Protein AF-A0A950AK61-F1 (afdb_monomer)

Radius of gyration: 19.89 Å; Cα contacts (8 Å, |Δi|>4): 21; chains: 1; bounding box: 41×39×44 Å

Sequence (86 aa):
MASSAFEELHSFHAFVSRKLEENGSDALSPEEALDLWRMEHPTPEEHAAILEAIHQGLEDMQAGRMRPAREFLAEMRRKYSIPVMF

Secondary structure (DSSP, 8-state):
----HHHHHHHHHHHHHHHHHHH-TTS--HHHHHHHHHHHS--HHHHHHHHHHHHHHHHHHHTT----HHHHHHHHHHHHT-----

Mean predicted aligned error: 7.64 Å

Structure (mmCIF, N/CA/C/O backbone):
data_AF-A0A950AK61-F1
#
_entry.id   AF-A0A950AK61-F1
#
loop_
_atom_site.group_PDB
_atom_site.id
_atom_site.type_symbol
_atom_site.label_atom_id
_atom_site.label_alt_id
_atom_site.label_comp_id
_atom_site.label_asym_id
_atom_site.label_entity_id
_atom_site.label_seq_id
_atom_site.pdbx_PDB_ins_code
_atom_site.Cartn_x
_atom_site.Cartn_y
_atom_site.Cartn_z
_atom_site.occupancy
_atom_site.B_iso_or_equiv
_atom_site.auth_seq_id
_atom_site.auth_comp_id
_atom_site.auth_asym_id
_atom_site.auth_atom_id
_atom_site.pdbx_PDB_model_num
ATOM 1 N N . MET A 1 1 ? 0.522 15.347 -14.174 1.00 45.84 1 MET A N 1
ATOM 2 C CA . MET A 1 1 ? 0.943 15.440 -15.587 1.00 45.84 1 MET A CA 1
ATOM 3 C C . MET A 1 1 ? 0.716 14.070 -16.182 1.00 45.84 1 MET A C 1
ATOM 5 O O . MET A 1 1 ? 1.183 13.118 -15.574 1.00 45.84 1 MET A O 1
ATOM 9 N N . ALA A 1 2 ? -0.057 13.956 -17.261 1.00 55.62 2 ALA A N 1
ATOM 10 C CA . ALA A 1 2 ? -0.208 12.672 -17.938 1.00 55.62 2 ALA A CA 1
ATOM 11 C C . ALA A 1 2 ? 1.160 12.295 -18.517 1.00 55.62 2 ALA A C 1
ATOM 13 O O . ALA A 1 2 ? 1.668 13.015 -19.377 1.00 55.62 2 ALA A O 1
ATOM 14 N N . SER A 1 3 ? 1.775 11.242 -17.977 1.00 66.75 3 SER A N 1
ATOM 15 C CA . SER A 1 3 ? 2.959 10.645 -18.584 1.00 66.75 3 SER A CA 1
ATOM 16 C C . SER A 1 3 ? 2.528 10.093 -19.934 1.00 66.75 3 SER A C 1
ATOM 18 O O . SER A 1 3 ? 1.440 9.531 -20.070 1.00 66.75 3 SER A O 1
ATOM 20 N N . SER A 1 4 ? 3.332 10.295 -20.968 1.00 85.50 4 SER A N 1
ATOM 21 C CA . SER A 1 4 ? 3.037 9.631 -22.231 1.00 85.50 4 SER A CA 1
ATOM 22 C C . SER A 1 4 ? 3.154 8.116 -22.032 1.00 85.50 4 SER A C 1
ATOM 24 O O . SER A 1 4 ? 3.999 7.647 -21.267 1.00 85.50 4 SER A O 1
ATOM 26 N N . ALA A 1 5 ? 2.349 7.329 -22.752 1.00 85.62 5 ALA A N 1
ATOM 27 C CA . ALA A 1 5 ? 2.439 5.865 -22.699 1.00 85.62 5 ALA A CA 1
ATOM 28 C C . ALA A 1 5 ? 3.865 5.355 -23.004 1.00 85.62 5 ALA A C 1
ATOM 30 O O . ALA A 1 5 ? 4.287 4.314 -22.512 1.00 85.62 5 ALA A O 1
ATOM 31 N N . PHE A 1 6 ? 4.628 6.113 -23.798 1.00 89.56 6 PHE A N 1
ATOM 32 C CA . PHE A 1 6 ? 6.034 5.839 -24.074 1.00 89.56 6 PHE A CA 1
ATOM 33 C C . PHE A 1 6 ? 6.923 5.981 -22.828 1.00 89.56 6 PHE A C 1
ATOM 35 O O . PHE A 1 6 ? 7.724 5.092 -22.545 1.00 89.56 6 PHE A O 1
ATOM 42 N N . GLU A 1 7 ? 6.777 7.071 -22.073 1.00 90.06 7 GLU A N 1
ATOM 43 C CA . GLU A 1 7 ? 7.523 7.295 -20.827 1.00 90.06 7 GLU A CA 1
ATOM 44 C C . GLU A 1 7 ? 7.159 6.256 -19.761 1.00 90.06 7 GLU A C 1
ATOM 46 O O . GLU A 1 7 ? 8.045 5.757 -19.069 1.00 90.06 7 GLU A O 1
ATOM 51 N N . GLU A 1 8 ? 5.884 5.866 -19.674 1.00 89.50 8 GLU A N 1
ATOM 52 C CA . GLU A 1 8 ? 5.433 4.824 -18.743 1.00 89.50 8 GLU A CA 1
ATOM 53 C C . GLU A 1 8 ? 6.062 3.467 -19.067 1.00 89.50 8 GLU A C 1
ATOM 55 O O . GLU A 1 8 ? 6.600 2.809 -18.178 1.00 89.50 8 GLU A O 1
ATOM 60 N N . LEU A 1 9 ? 6.070 3.071 -20.345 1.00 92.12 9 LEU A N 1
ATOM 61 C CA . LEU A 1 9 ? 6.716 1.832 -20.785 1.00 92.12 9 LEU A CA 1
ATOM 62 C C . LEU A 1 9 ? 8.229 1.855 -20.547 1.00 92.12 9 LEU A C 1
ATOM 64 O O . LEU A 1 9 ? 8.803 0.843 -20.140 1.00 92.12 9 LEU A O 1
ATOM 68 N N . HIS A 1 10 ? 8.879 2.997 -20.775 1.00 93.75 10 HIS A N 1
ATOM 69 C CA . HIS A 1 10 ? 10.309 3.144 -20.515 1.00 93.75 10 HIS A CA 1
ATOM 70 C C . HIS A 1 10 ? 10.628 3.018 -19.019 1.00 93.75 10 HIS A C 1
ATOM 72 O O . HIS A 1 10 ? 11.567 2.317 -18.640 1.00 93.75 10 HIS A O 1
ATOM 78 N N . SER A 1 11 ? 9.812 3.649 -18.172 1.00 93.75 11 SER A N 1
ATOM 79 C CA . SER A 1 11 ? 9.945 3.588 -16.717 1.00 93.75 11 SER A CA 1
ATOM 80 C C . SER A 1 11 ? 9.700 2.172 -16.183 1.00 93.75 11 SER A C 1
ATOM 82 O O . SER A 1 11 ? 10.493 1.662 -15.391 1.00 93.75 11 SER A O 1
ATOM 84 N N . PHE A 1 12 ? 8.675 1.485 -16.700 1.00 94.38 12 PHE A N 1
ATOM 85 C CA . PHE A 1 12 ? 8.396 0.092 -16.356 1.00 94.38 12 PHE A CA 1
ATOM 86 C C . PHE A 1 12 ? 9.554 -0.836 -16.739 1.00 94.38 12 PHE A C 1
ATOM 88 O O . PHE A 1 12 ? 9.996 -1.641 -15.922 1.00 94.38 12 PHE A O 1
ATOM 95 N N . HIS A 1 13 ? 10.105 -0.693 -17.949 1.00 93.88 13 HIS A N 1
ATOM 96 C CA . HIS A 1 13 ? 11.275 -1.467 -18.369 1.00 93.88 13 HIS A CA 1
ATOM 97 C C . HIS A 1 13 ? 12.470 -1.241 -17.430 1.00 93.88 13 HIS A C 1
ATOM 99 O O . HIS A 1 13 ? 13.088 -2.203 -16.982 1.00 93.88 13 HIS A O 1
ATOM 105 N N . ALA A 1 14 ? 12.775 0.016 -17.091 1.00 94.62 14 ALA A N 1
ATOM 106 C CA . ALA A 1 14 ? 13.861 0.338 -16.166 1.00 94.62 14 ALA A CA 1
ATOM 107 C C . ALA A 1 14 ? 13.647 -0.291 -14.776 1.00 94.62 14 ALA A C 1
ATOM 109 O O . ALA A 1 14 ? 14.589 -0.804 -14.170 1.00 94.62 14 ALA A O 1
ATOM 110 N N . PHE A 1 15 ? 12.405 -0.300 -14.291 1.00 94.75 15 PHE A N 1
ATOM 111 C CA . PHE A 1 15 ? 12.039 -0.958 -13.043 1.00 94.75 15 PHE A CA 1
ATOM 112 C C . PHE A 1 15 ? 12.247 -2.471 -13.083 1.00 94.75 15 PHE A C 1
ATOM 114 O O . PHE A 1 15 ? 12.873 -3.010 -12.170 1.00 94.75 15 PHE A O 1
ATOM 121 N N . VAL A 1 16 ? 11.764 -3.150 -14.127 1.00 93.38 16 VAL A N 1
ATOM 122 C CA . VAL A 1 16 ? 11.913 -4.607 -14.252 1.00 93.38 16 VAL A CA 1
ATOM 123 C C . VAL A 1 16 ? 13.391 -4.981 -14.318 1.00 93.38 16 VAL A C 1
ATOM 125 O O . VAL A 1 16 ? 13.817 -5.865 -13.579 1.00 93.38 16 VAL A O 1
ATOM 128 N N . SER A 1 17 ? 14.191 -4.265 -15.117 1.00 92.88 17 SER A N 1
ATOM 129 C CA . SER A 1 17 ? 15.640 -4.491 -15.196 1.00 92.88 17 SER A CA 1
ATOM 130 C C . SER A 1 17 ? 16.304 -4.402 -13.825 1.00 92.88 17 SER A C 1
ATOM 132 O O . SER A 1 17 ? 17.023 -5.316 -13.433 1.00 92.88 17 SER A O 1
ATOM 134 N N . ARG A 1 18 ? 15.987 -3.360 -13.047 1.00 92.56 18 ARG A N 1
ATOM 135 C CA . ARG A 1 18 ? 16.512 -3.199 -11.687 1.00 92.56 18 ARG A CA 1
ATOM 136 C C . ARG A 1 18 ? 16.111 -4.359 -10.768 1.00 92.56 18 ARG A C 1
ATOM 138 O O . ARG A 1 18 ? 16.953 -4.877 -10.045 1.00 92.56 18 ARG A O 1
ATOM 145 N N . LYS A 1 19 ? 14.846 -4.796 -10.792 1.00 90.50 19 LYS A N 1
ATOM 146 C CA . LYS A 1 19 ? 14.381 -5.914 -9.947 1.00 90.50 19 LYS A CA 1
ATOM 147 C C . LYS A 1 19 ? 15.063 -7.236 -10.307 1.00 90.50 19 LYS A C 1
ATOM 149 O O . LYS A 1 19 ? 15.381 -8.010 -9.408 1.00 90.50 19 LYS A O 1
ATOM 154 N N . LEU A 1 20 ? 15.305 -7.484 -11.595 1.00 89.56 20 LEU A N 1
ATOM 155 C CA . LEU A 1 20 ? 16.021 -8.675 -12.064 1.00 89.56 20 LEU A CA 1
ATOM 156 C C . LEU A 1 20 ? 17.509 -8.641 -11.687 1.00 89.56 20 LEU A C 1
ATOM 158 O O . LEU A 1 20 ? 18.076 -9.683 -11.366 1.00 89.56 20 LEU A O 1
ATOM 162 N N . GLU A 1 21 ? 18.138 -7.463 -11.682 1.00 90.00 21 GLU A N 1
ATOM 163 C CA . GLU A 1 21 ? 19.512 -7.284 -11.191 1.00 90.00 21 GLU A CA 1
ATOM 164 C C . GLU A 1 21 ? 19.619 -7.503 -9.672 1.00 90.00 21 GLU A C 1
ATOM 166 O O . GLU A 1 21 ? 20.569 -8.134 -9.211 1.00 90.00 21 GLU A O 1
ATOM 171 N N . GLU A 1 22 ? 18.646 -7.014 -8.895 1.00 87.56 22 GLU A N 1
ATOM 172 C CA . GLU A 1 22 ? 18.620 -7.126 -7.428 1.00 87.56 22 GLU A CA 1
ATOM 173 C C . GLU A 1 22 ? 18.323 -8.559 -6.947 1.00 87.56 22 GLU A C 1
ATOM 175 O O . GLU A 1 22 ? 18.963 -9.037 -6.008 1.00 87.56 22 GLU A O 1
ATOM 180 N N . ASN A 1 23 ? 17.372 -9.252 -7.585 1.00 81.81 23 ASN A N 1
ATOM 181 C CA . ASN A 1 23 ? 16.841 -10.530 -7.093 1.00 81.81 23 ASN A CA 1
ATOM 182 C C . ASN A 1 23 ? 17.264 -11.754 -7.926 1.00 81.81 23 ASN A C 1
ATOM 184 O O . ASN A 1 23 ? 17.022 -12.886 -7.507 1.00 81.81 23 ASN A O 1
ATOM 188 N N . GLY A 1 24 ? 17.916 -11.553 -9.075 1.00 74.94 24 GLY A N 1
ATOM 189 C CA . GLY A 1 24 ? 18.245 -12.608 -10.037 1.00 74.94 24 GLY A CA 1
ATOM 190 C C . GLY A 1 24 ? 17.138 -12.841 -11.074 1.00 74.94 24 GLY A C 1
ATOM 191 O O . GLY A 1 24 ? 15.964 -12.554 -10.842 1.00 74.94 24 GLY A O 1
ATOM 192 N N . SER A 1 25 ? 17.517 -13.382 -12.238 1.00 65.75 25 SER A N 1
ATOM 193 C CA . SER A 1 25 ? 16.651 -13.486 -13.427 1.00 65.75 25 SER A CA 1
ATOM 194 C C . SER A 1 25 ? 15.404 -14.355 -13.250 1.00 65.75 25 SER A C 1
ATOM 196 O O . SER A 1 25 ? 14.422 -14.151 -13.955 1.00 65.75 25 SER A O 1
ATOM 198 N N . ASP A 1 26 ? 15.441 -15.304 -12.315 1.00 71.44 26 ASP A N 1
ATOM 199 C CA . ASP A 1 26 ? 14.376 -16.294 -12.111 1.00 71.44 26 ASP A CA 1
ATOM 200 C C . ASP A 1 26 ? 13.448 -15.917 -10.942 1.00 71.44 26 ASP A C 1
ATOM 202 O O . ASP A 1 26 ? 12.545 -16.672 -10.590 1.00 71.44 26 ASP A O 1
ATOM 206 N N . ALA A 1 27 ? 13.677 -14.761 -10.311 1.00 74.25 27 ALA A N 1
ATOM 207 C CA . ALA A 1 27 ? 13.020 -14.382 -9.063 1.00 74.25 27 ALA A CA 1
ATOM 208 C C . ALA A 1 27 ? 11.718 -13.588 -9.241 1.00 74.25 27 ALA A C 1
ATOM 210 O O . ALA A 1 27 ? 11.102 -13.221 -8.241 1.00 74.25 27 ALA A O 1
ATOM 211 N N . LEU A 1 28 ? 11.317 -13.277 -10.477 1.00 84.31 28 LEU A N 1
ATOM 212 C CA . LEU A 1 28 ? 10.153 -12.433 -10.728 1.00 84.31 28 LEU A CA 1
ATOM 213 C C . LEU A 1 28 ? 9.386 -12.887 -11.969 1.00 84.31 28 LEU A C 1
ATOM 215 O O . LEU A 1 28 ? 9.876 -12.765 -13.094 1.00 84.31 28 LEU A O 1
ATOM 219 N N . SER A 1 29 ? 8.167 -13.384 -11.769 1.00 90.00 29 SER A N 1
ATOM 220 C CA . SER A 1 29 ? 7.243 -13.622 -12.879 1.00 90.00 29 SER A CA 1
ATOM 221 C C . SER A 1 29 ? 6.738 -12.298 -13.479 1.00 90.00 29 SER A C 1
ATOM 223 O O . SER A 1 29 ? 6.729 -11.266 -12.799 1.00 90.00 29 SER A O 1
ATOM 225 N N . PRO A 1 30 ? 6.293 -12.291 -14.748 1.00 89.69 30 PRO A N 1
ATOM 226 C CA . PRO A 1 30 ? 5.702 -11.103 -15.364 1.00 89.69 30 PRO A CA 1
ATOM 227 C C . PRO A 1 30 ? 4.512 -10.528 -14.581 1.00 89.69 30 PRO A C 1
ATOM 229 O O . PRO A 1 30 ? 4.369 -9.309 -14.487 1.00 89.69 30 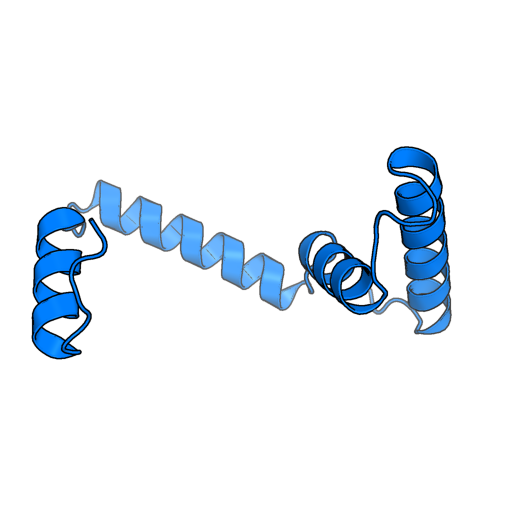PRO A O 1
ATOM 232 N N . GLU A 1 31 ? 3.673 -11.391 -14.008 1.00 93.06 31 GLU A N 1
ATO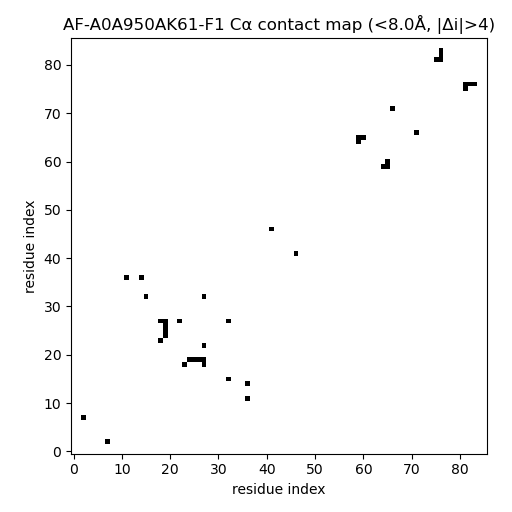M 233 C CA . GLU A 1 31 ? 2.521 -11.007 -13.195 1.00 93.06 31 GLU A CA 1
ATOM 234 C C . GLU A 1 31 ? 2.965 -10.315 -11.901 1.00 93.06 31 GLU A C 1
ATOM 236 O O . GLU A 1 31 ? 2.504 -9.213 -11.604 1.00 93.06 31 GLU A O 1
ATOM 241 N N . GLU A 1 32 ? 3.929 -10.898 -11.182 1.00 91.19 32 GLU A N 1
ATOM 242 C CA . GLU A 1 32 ? 4.490 -10.295 -9.966 1.00 91.19 32 GLU A CA 1
ATOM 243 C C . GLU A 1 32 ? 5.182 -8.960 -10.262 1.00 91.19 32 GLU A C 1
ATOM 245 O O . GLU A 1 32 ? 5.059 -8.012 -9.487 1.00 91.19 32 GLU A O 1
ATOM 250 N N . ALA A 1 33 ? 5.879 -8.846 -11.397 1.00 92.25 33 ALA A N 1
ATOM 251 C CA . ALA A 1 33 ? 6.508 -7.597 -11.815 1.00 92.25 33 ALA A CA 1
ATOM 252 C C . ALA A 1 33 ? 5.477 -6.481 -12.026 1.00 92.25 33 ALA A C 1
ATOM 254 O O . ALA A 1 33 ? 5.690 -5.347 -11.590 1.00 92.25 33 ALA A O 1
ATOM 255 N N . LEU A 1 34 ? 4.357 -6.800 -12.680 1.00 92.62 34 LEU A N 1
ATOM 256 C CA . LEU A 1 34 ? 3.281 -5.846 -12.925 1.00 92.62 34 LEU A CA 1
ATOM 257 C C . LEU A 1 34 ? 2.572 -5.440 -11.627 1.00 92.62 34 LEU A C 1
ATOM 259 O O . LEU A 1 34 ? 2.260 -4.261 -11.445 1.00 92.62 34 LEU A O 1
ATOM 263 N N . ASP A 1 35 ? 2.334 -6.390 -10.726 1.00 92.81 35 ASP A N 1
ATOM 264 C CA . AS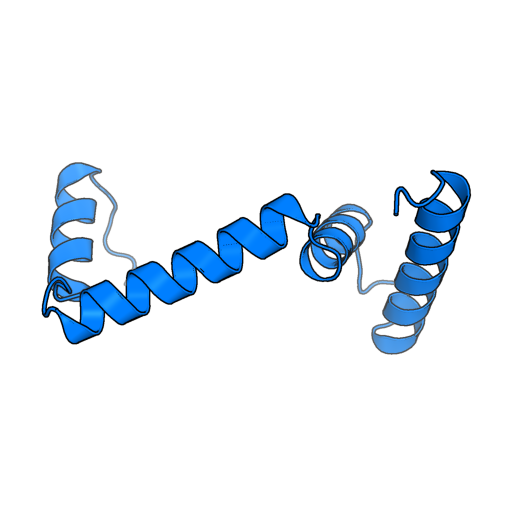P A 1 35 ? 1.691 -6.114 -9.442 1.00 92.81 35 ASP A CA 1
ATOM 265 C C . ASP A 1 35 ? 2.575 -5.235 -8.551 1.00 92.81 35 ASP A C 1
ATOM 267 O O . ASP A 1 35 ? 2.109 -4.218 -8.030 1.00 92.81 35 ASP A O 1
ATOM 271 N N . LEU A 1 36 ? 3.871 -5.546 -8.448 1.00 92.75 36 LEU A N 1
ATOM 272 C CA . LEU A 1 36 ? 4.828 -4.708 -7.722 1.00 92.75 36 LEU A CA 1
ATOM 273 C C . LEU A 1 36 ? 4.947 -3.312 -8.337 1.00 92.75 36 LEU A C 1
ATOM 275 O O . LEU A 1 36 ? 5.000 -2.323 -7.608 1.00 92.75 36 LEU A O 1
ATOM 279 N N . TRP A 1 37 ? 4.959 -3.217 -9.669 1.00 94.06 37 TRP A N 1
ATOM 280 C CA . TRP A 1 37 ? 4.989 -1.930 -10.355 1.00 94.06 37 TRP A CA 1
ATOM 281 C C . TRP A 1 37 ? 3.797 -1.056 -9.966 1.00 94.06 37 TRP A C 1
ATOM 283 O O . TRP A 1 37 ? 3.994 0.096 -9.584 1.00 94.06 37 TRP A O 1
ATOM 293 N N . ARG A 1 38 ? 2.578 -1.609 -10.004 1.00 92.38 38 ARG A N 1
ATOM 294 C CA . ARG A 1 38 ? 1.345 -0.901 -9.618 1.00 92.38 38 ARG A CA 1
ATOM 295 C C . ARG A 1 38 ? 1.347 -0.482 -8.153 1.00 92.38 38 ARG A C 1
ATOM 297 O O . ARG A 1 38 ? 0.888 0.607 -7.835 1.00 92.38 38 ARG A O 1
ATOM 304 N N . MET A 1 39 ? 1.881 -1.325 -7.269 1.00 90.06 39 MET A N 1
ATOM 305 C CA . MET A 1 39 ? 2.027 -0.988 -5.852 1.00 90.06 39 MET A CA 1
ATOM 306 C C . MET A 1 39 ? 2.992 0.182 -5.625 1.00 90.06 39 MET A C 1
ATOM 308 O O . MET A 1 39 ? 2.712 1.045 -4.797 1.00 90.06 39 MET A O 1
ATOM 312 N N . GLU A 1 40 ? 4.120 0.216 -6.340 1.00 91.25 40 GLU A N 1
ATOM 313 C CA . GLU A 1 40 ? 5.114 1.294 -6.227 1.00 91.25 40 GLU A CA 1
ATOM 314 C C . GLU A 1 40 ? 4.696 2.572 -6.983 1.00 91.25 40 GLU A C 1
ATOM 316 O O . GLU A 1 40 ? 5.154 3.662 -6.640 1.00 91.25 40 GLU A O 1
ATOM 321 N N . HIS A 1 41 ? 3.807 2.458 -7.976 1.00 91.19 41 HIS A N 1
ATOM 322 C CA . HIS A 1 41 ? 3.346 3.558 -8.831 1.00 91.19 41 HIS A CA 1
ATOM 323 C C . HIS A 1 41 ? 1.813 3.657 -8.837 1.00 91.19 41 HIS A C 1
ATOM 325 O O . HIS A 1 41 ? 1.191 3.468 -9.888 1.00 91.19 41 HIS A O 1
ATOM 331 N N . PRO A 1 42 ? 1.185 3.955 -7.684 1.00 90.38 42 PRO A N 1
ATOM 332 C CA . PRO A 1 42 ? -0.250 4.183 -7.641 1.00 90.38 42 PRO A CA 1
ATOM 333 C C . PRO A 1 42 ? -0.612 5.406 -8.486 1.00 90.38 42 PRO A C 1
ATOM 335 O O . PRO A 1 42 ? 0.133 6.391 -8.557 1.00 90.38 42 PRO A O 1
ATOM 338 N N . THR A 1 43 ? -1.792 5.372 -9.095 1.00 89.75 43 THR A N 1
ATOM 339 C CA . THR A 1 43 ? -2.361 6.560 -9.739 1.00 89.75 43 THR A CA 1
ATOM 340 C C . THR A 1 43 ? -2.572 7.681 -8.710 1.00 89.75 43 THR A C 1
ATOM 342 O O . THR A 1 43 ? -2.717 7.408 -7.512 1.00 89.75 43 THR A O 1
ATOM 345 N N . PRO A 1 44 ? -2.608 8.961 -9.127 1.00 89.69 44 PRO A N 1
ATOM 346 C CA . PRO A 1 44 ? -2.905 10.068 -8.216 1.00 89.69 44 PRO A CA 1
ATOM 347 C C . PRO A 1 44 ? -4.205 9.866 -7.427 1.00 89.69 44 PRO A C 1
ATOM 349 O O . PRO A 1 44 ? -4.275 10.205 -6.246 1.00 89.69 44 PRO A O 1
ATOM 352 N N . GLU A 1 45 ? -5.216 9.283 -8.069 1.00 92.50 45 GLU A N 1
ATOM 353 C CA . G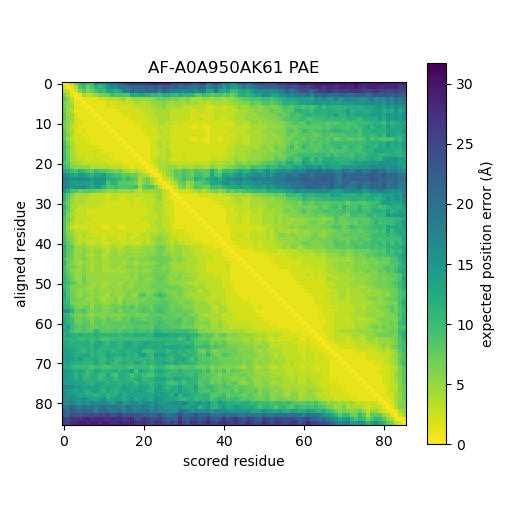LU A 1 45 ? -6.511 8.964 -7.481 1.00 92.50 45 GLU A CA 1
ATOM 354 C C . GLU A 1 45 ? -6.399 7.855 -6.425 1.00 92.50 45 GLU A C 1
ATOM 356 O O . GLU A 1 45 ? -6.918 8.011 -5.319 1.00 92.50 45 GLU A O 1
ATOM 361 N N . GLU A 1 46 ? -5.685 6.763 -6.722 1.00 92.25 46 GLU A N 1
ATOM 362 C CA . GLU A 1 46 ? -5.426 5.688 -5.755 1.00 92.25 46 GLU A CA 1
ATOM 363 C C . GLU A 1 46 ? -4.612 6.194 -4.563 1.00 92.25 46 GLU A C 1
ATOM 365 O O . GLU A 1 46 ? -4.945 5.896 -3.417 1.00 92.25 46 GLU A O 1
ATOM 370 N N . HIS A 1 47 ? -3.587 7.013 -4.805 1.00 92.00 47 HIS A N 1
ATOM 371 C CA . HIS A 1 47 ? -2.776 7.602 -3.744 1.00 92.00 47 HIS A CA 1
ATOM 372 C C . HIS A 1 47 ? -3.613 8.507 -2.827 1.00 92.00 47 HIS A C 1
ATOM 374 O O . HIS A 1 47 ? -3.509 8.416 -1.602 1.00 92.00 47 HIS A O 1
ATOM 380 N N . ALA A 1 48 ? -4.491 9.339 -3.397 1.00 94.56 48 ALA A N 1
ATOM 381 C CA . ALA A 1 48 ? -5.416 10.161 -2.620 1.00 94.56 48 ALA A CA 1
ATOM 382 C C . ALA A 1 48 ? -6.391 9.305 -1.793 1.00 94.56 48 ALA A C 1
ATOM 384 O O . ALA A 1 48 ? -6.595 9.583 -0.612 1.00 94.56 48 ALA A O 1
ATOM 385 N N . ALA A 1 49 ? -6.941 8.237 -2.377 1.00 95.56 49 ALA A N 1
ATOM 386 C CA . ALA A 1 49 ? -7.838 7.319 -1.677 1.00 95.56 49 ALA A CA 1
ATOM 387 C C . ALA A 1 49 ? -7.141 6.574 -0.523 1.00 95.56 49 ALA A C 1
ATOM 389 O O . ALA A 1 49 ? -7.734 6.397 0.541 1.00 95.56 49 ALA A O 1
ATOM 390 N N . ILE A 1 50 ? -5.878 6.169 -0.704 1.00 93.75 50 ILE A N 1
ATOM 391 C CA . ILE A 1 50 ? -5.065 5.541 0.348 1.00 93.75 50 ILE A CA 1
ATOM 392 C C . ILE A 1 50 ? -4.868 6.506 1.521 1.00 93.75 50 ILE A C 1
ATOM 394 O O . ILE A 1 50 ? -5.080 6.121 2.672 1.00 93.75 50 ILE A O 1
ATOM 398 N N . LEU A 1 51 ? -4.492 7.759 1.246 1.00 96.94 51 LEU A N 1
ATOM 399 C CA . LEU A 1 51 ? -4.304 8.769 2.292 1.00 96.94 51 LEU A CA 1
ATOM 400 C C . LEU A 1 51 ? -5.601 9.055 3.047 1.00 96.94 51 LEU A C 1
ATOM 402 O O . LEU A 1 51 ? -5.590 9.122 4.275 1.00 96.94 51 LEU A O 1
ATOM 406 N N . GLU A 1 52 ? -6.716 9.166 2.329 1.00 97.19 52 GLU A N 1
ATOM 407 C CA . GLU A 1 52 ? -8.023 9.387 2.940 1.00 97.19 52 GLU A CA 1
ATOM 408 C C . GLU A 1 52 ? -8.427 8.225 3.855 1.00 97.19 52 GLU A C 1
ATOM 410 O O . GLU A 1 52 ? -8.844 8.439 4.991 1.00 97.19 52 GLU A O 1
ATOM 415 N N . ALA A 1 53 ? -8.220 6.980 3.415 1.00 96.56 53 ALA A N 1
ATOM 416 C CA . ALA A 1 53 ? -8.491 5.804 4.237 1.00 96.56 53 ALA A CA 1
ATOM 417 C C . ALA A 1 53 ? -7.645 5.782 5.524 1.00 96.56 53 ALA A C 1
ATOM 419 O O . ALA A 1 53 ? -8.145 5.412 6.591 1.00 96.56 53 ALA A O 1
ATOM 420 N N . ILE A 1 54 ? -6.376 6.203 5.447 1.00 96.69 54 ILE A N 1
ATOM 421 C CA . ILE A 1 54 ? -5.496 6.327 6.618 1.00 96.69 54 ILE A CA 1
ATOM 422 C C . ILE A 1 54 ? -6.016 7.409 7.570 1.00 96.69 54 ILE A C 1
ATOM 424 O O . ILE A 1 54 ? -6.121 7.155 8.772 1.00 96.69 54 ILE A O 1
ATOM 428 N N . HIS A 1 55 ? -6.362 8.595 7.059 1.00 97.50 55 HIS A N 1
ATOM 429 C CA . HIS A 1 55 ? -6.910 9.677 7.879 1.00 97.50 55 HIS A CA 1
ATOM 430 C C . HIS A 1 55 ? -8.201 9.258 8.575 1.00 97.50 55 HIS A C 1
ATOM 432 O O . HIS A 1 55 ? -8.297 9.388 9.795 1.00 97.50 55 HIS A O 1
ATOM 438 N N . GLN A 1 56 ? -9.139 8.661 7.840 1.00 97.12 56 GLN A N 1
ATOM 439 C CA . GLN A 1 56 ? -10.396 8.181 8.404 1.00 97.12 56 GLN A CA 1
ATOM 440 C C . GLN A 1 56 ? -10.163 7.165 9.531 1.00 97.12 56 GLN A C 1
ATOM 442 O O . GLN A 1 56 ? -10.788 7.255 10.587 1.00 97.12 56 GLN A O 1
ATOM 447 N N . GLY A 1 57 ? -9.223 6.230 9.353 1.00 95.19 57 GLY A N 1
ATOM 448 C CA . GLY A 1 57 ? -8.869 5.264 10.395 1.00 95.19 57 GLY A CA 1
ATOM 449 C C . GLY A 1 57 ? -8.282 5.917 11.652 1.00 95.19 57 GLY A C 1
ATOM 450 O O . GLY A 1 57 ? -8.597 5.510 12.774 1.00 95.19 57 GLY A O 1
ATOM 451 N N . LEU A 1 58 ? -7.457 6.957 11.491 1.00 97.25 58 LEU A N 1
ATOM 452 C CA . LEU A 1 58 ? -6.915 7.724 12.616 1.00 97.25 58 LEU A CA 1
ATOM 453 C C . LEU A 1 58 ? -8.004 8.517 13.344 1.00 97.25 58 LEU A C 1
ATOM 455 O O . LEU A 1 58 ? -8.025 8.530 14.576 1.00 97.25 58 LEU A O 1
ATOM 459 N N . GLU A 1 59 ? -8.926 9.137 12.611 1.00 97.88 59 GLU A N 1
ATOM 460 C CA . GLU A 1 59 ? -10.078 9.827 13.193 1.00 97.8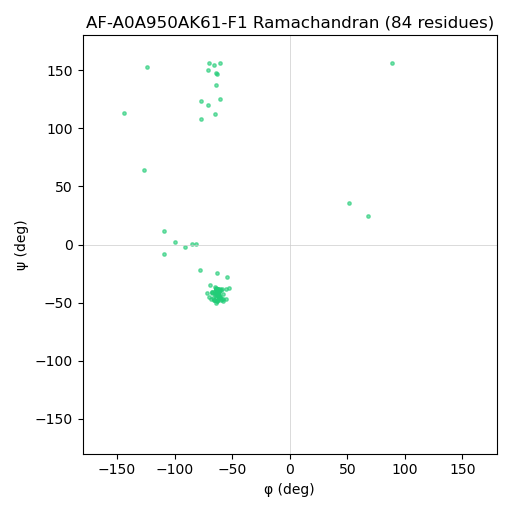8 59 GLU A CA 1
ATOM 461 C C . GLU A 1 59 ? -10.996 8.865 13.950 1.00 97.88 59 GLU A C 1
ATOM 463 O O . GLU A 1 59 ? -11.438 9.169 15.059 1.00 97.88 59 GLU A O 1
ATOM 468 N N . ASP A 1 60 ? -11.255 7.682 13.391 1.00 97.06 60 ASP A N 1
ATOM 469 C CA . ASP A 1 60 ? -12.043 6.634 14.041 1.00 97.06 60 ASP A CA 1
ATOM 470 C C . ASP A 1 60 ? -11.385 6.163 15.340 1.00 97.06 60 ASP A C 1
ATOM 472 O O . ASP A 1 60 ? -12.068 5.969 16.351 1.00 97.06 60 ASP A O 1
ATOM 476 N N . MET A 1 61 ? -10.057 6.038 15.349 1.00 95.69 61 MET A N 1
ATOM 477 C CA . MET A 1 61 ? -9.292 5.726 16.552 1.00 95.69 61 MET A CA 1
ATOM 478 C C . MET A 1 61 ? -9.416 6.819 17.613 1.00 95.69 61 MET A C 1
ATOM 480 O O . MET A 1 61 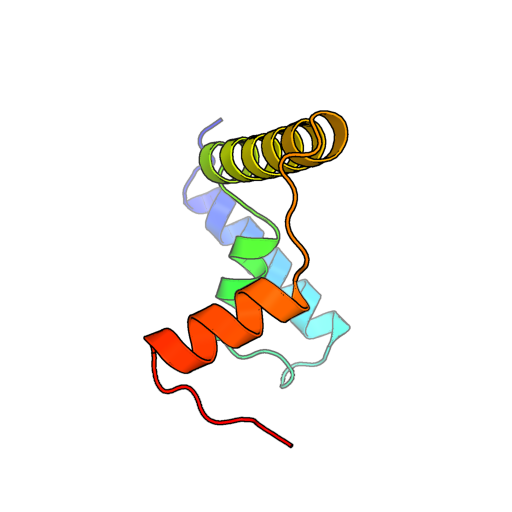? -9.724 6.510 18.765 1.00 95.69 61 MET A O 1
ATOM 484 N N . GLN A 1 62 ? -9.224 8.086 17.240 1.00 96.56 62 GLN A N 1
ATOM 485 C CA . GLN A 1 62 ? -9.312 9.214 18.173 1.00 96.56 62 GLN A CA 1
ATOM 486 C C . GLN A 1 62 ? -10.726 9.403 18.733 1.00 96.56 62 GLN A C 1
ATOM 488 O O . GLN A 1 62 ? -10.891 9.719 19.909 1.00 96.56 62 GLN A O 1
ATOM 493 N N . ALA A 1 63 ? -11.750 9.163 17.916 1.00 96.81 63 ALA A N 1
ATOM 494 C CA . ALA A 1 63 ? -13.148 9.258 18.315 1.00 96.81 63 ALA A CA 1
ATOM 495 C C . ALA A 1 63 ? -13.670 8.014 19.058 1.00 96.81 63 ALA A C 1
ATOM 497 O O . ALA A 1 63 ? -14.851 7.964 19.403 1.00 96.81 63 ALA A O 1
ATOM 498 N N . GLY A 1 64 ? -12.832 6.993 19.278 1.00 95.38 64 GLY A N 1
ATOM 499 C CA . GLY A 1 64 ? -13.233 5.758 19.955 1.00 95.38 64 GLY A CA 1
ATOM 500 C C . GLY A 1 64 ? -14.229 4.904 19.160 1.00 95.38 64 GLY A C 1
ATOM 501 O O . GLY A 1 64 ? -14.966 4.120 19.752 1.00 95.38 64 GLY A O 1
ATOM 502 N N . ARG A 1 65 ? -14.262 5.036 17.826 1.00 95.44 65 ARG A N 1
ATOM 503 C CA . ARG A 1 65 ? -15.114 4.247 16.912 1.00 95.44 65 ARG A CA 1
ATOM 504 C C . ARG A 1 65 ? -14.502 2.898 16.521 1.00 95.44 65 ARG A C 1
ATOM 506 O O . ARG A 1 65 ? -15.103 2.133 15.770 1.00 95.44 65 ARG A O 1
ATOM 513 N N . MET A 1 66 ? -13.317 2.587 17.039 1.00 94.25 66 MET A N 1
ATOM 514 C CA . MET A 1 66 ? -12.655 1.302 16.831 1.00 94.25 66 MET A CA 1
ATOM 515 C C . MET A 1 66 ? -13.377 0.184 17.583 1.00 94.25 66 MET A C 1
ATOM 517 O O . MET A 1 66 ? -13.919 0.387 18.667 1.00 94.25 66 MET A O 1
ATOM 521 N N . ARG A 1 67 ? -13.315 -1.035 17.042 1.00 94.31 67 ARG A N 1
ATOM 522 C CA . ARG A 1 67 ? -13.789 -2.244 17.727 1.00 94.31 67 ARG A CA 1
ATOM 523 C C . ARG A 1 67 ? -12.686 -3.298 17.840 1.00 94.31 67 ARG A C 1
ATOM 525 O O . ARG A 1 67 ? -11.805 -3.340 16.979 1.00 94.31 67 ARG A O 1
ATOM 532 N N . PRO A 1 68 ? -12.727 -4.186 18.849 1.00 95.00 68 PRO A N 1
ATOM 533 C CA . PRO A 1 68 ? -11.718 -5.229 18.998 1.00 95.00 68 PRO A CA 1
ATOM 534 C C . PRO A 1 68 ? -11.669 -6.165 17.784 1.00 95.00 68 PRO A C 1
ATOM 536 O O . PRO A 1 68 ? -12.663 -6.799 17.419 1.00 95.00 68 PRO A O 1
ATOM 539 N N . ALA A 1 69 ? -10.482 -6.314 17.189 1.00 92.88 69 ALA A N 1
ATOM 540 C CA . ALA A 1 69 ? -10.292 -7.131 15.990 1.00 92.88 69 ALA A CA 1
ATOM 541 C C . ALA A 1 69 ? -10.708 -8.599 16.198 1.00 92.88 69 ALA A C 1
ATOM 543 O O . ALA A 1 69 ? -11.316 -9.206 15.320 1.00 92.88 69 ALA A O 1
ATOM 544 N N . ARG A 1 70 ? -10.440 -9.170 17.383 1.00 93.06 70 ARG A N 1
ATOM 545 C CA . ARG A 1 70 ? -10.823 -10.556 17.713 1.00 93.06 70 ARG A CA 1
ATOM 546 C C . ARG A 1 70 ? -12.335 -10.770 17.672 1.00 93.06 70 ARG A C 1
ATOM 548 O O . ARG A 1 70 ? -12.784 -11.799 17.175 1.00 93.06 70 ARG A O 1
ATOM 555 N N . GLU A 1 71 ? -13.106 -9.805 18.165 1.00 94.81 71 GLU A N 1
ATOM 556 C CA . GLU A 1 71 ? -14.567 -9.881 18.175 1.00 94.81 71 GLU A CA 1
ATOM 557 C C . GLU A 1 71 ? -15.133 -9.767 16.761 1.00 94.81 71 GLU A C 1
ATOM 559 O O . GLU A 1 71 ? -15.967 -10.583 16.370 1.00 94.81 71 GLU A O 1
ATOM 564 N N . PHE A 1 72 ? -14.626 -8.813 15.973 1.00 93.81 72 PHE A N 1
ATOM 565 C CA . PHE A 1 72 ? -15.002 -8.662 14.568 1.00 93.81 72 PHE A CA 1
ATOM 566 C C . PHE A 1 72 ? -14.694 -9.928 13.758 1.00 93.81 72 PHE A C 1
ATOM 568 O O . PHE A 1 72 ? -15.559 -10.435 13.047 1.00 93.81 72 PHE A O 1
ATOM 575 N N . LEU A 1 73 ? -13.494 -10.499 13.903 1.00 93.06 73 LEU A N 1
ATOM 576 C CA . LEU A 1 73 ? -13.111 -11.722 13.192 1.00 93.06 73 LEU A CA 1
ATOM 577 C C . LEU A 1 73 ? -13.979 -12.918 13.602 1.00 93.06 73 LEU A C 1
ATOM 579 O O . LEU A 1 73 ? -14.388 -13.697 12.743 1.00 93.06 73 LEU A O 1
ATOM 583 N N . ALA A 1 74 ? -14.300 -13.069 14.891 1.00 92.25 74 ALA A N 1
ATOM 584 C CA . ALA A 1 74 ? -15.211 -14.117 15.355 1.00 92.25 74 ALA A CA 1
ATOM 585 C C . ALA A 1 74 ? -16.633 -13.941 14.790 1.00 92.25 74 ALA A C 1
ATOM 587 O O . ALA A 1 74 ? -17.293 -14.920 14.439 1.00 92.25 74 ALA A O 1
ATOM 588 N N . GLU A 1 75 ? -17.112 -12.702 14.678 1.00 94.25 75 GLU A N 1
ATOM 589 C CA . GLU A 1 75 ? -18.388 -12.374 14.041 1.00 94.25 75 GLU A CA 1
ATOM 590 C C . GLU A 1 75 ? -18.386 -12.717 12.546 1.00 94.25 75 GLU A C 1
ATOM 592 O O . GLU A 1 75 ? -19.268 -13.444 12.090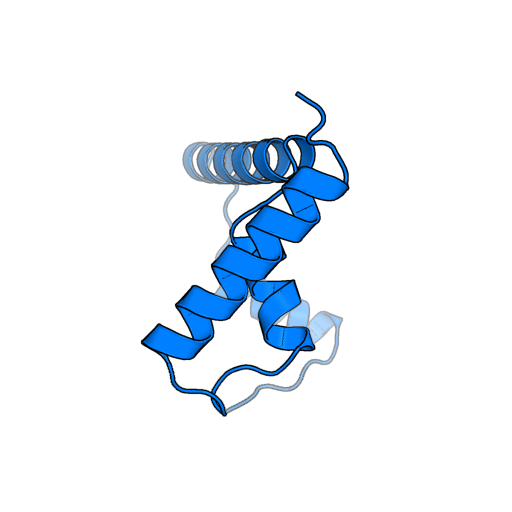 1.00 94.25 75 GLU A O 1
ATOM 597 N N . MET A 1 76 ? -17.371 -12.277 11.796 1.00 94.69 76 MET A N 1
ATOM 598 C CA . MET A 1 76 ? -17.270 -12.536 10.357 1.00 94.69 76 MET A CA 1
ATOM 599 C C . MET A 1 76 ? -17.112 -14.026 10.045 1.00 94.69 76 MET A C 1
ATOM 601 O O . MET A 1 76 ? -17.746 -14.522 9.116 1.00 94.69 76 MET A O 1
ATOM 605 N N . ARG A 1 77 ? -16.349 -14.776 10.853 1.00 91.94 77 ARG A N 1
ATOM 606 C CA . ARG A 1 77 ? -16.247 -16.238 10.706 1.00 91.94 77 ARG A CA 1
ATOM 607 C C . ARG A 1 77 ? -17.594 -16.924 10.866 1.00 91.94 77 ARG A C 1
ATOM 609 O O . ARG A 1 77 ? -17.935 -17.774 10.051 1.00 91.94 77 ARG A O 1
ATOM 616 N N . ARG A 1 78 ? -18.373 -16.535 11.881 1.00 92.81 78 ARG A N 1
ATOM 617 C CA . ARG A 1 78 ? -19.732 -17.062 12.077 1.00 92.81 78 ARG A CA 1
ATOM 618 C C . ARG A 1 78 ? -20.647 -16.686 10.914 1.00 92.81 78 ARG A C 1
ATOM 620 O O . ARG A 1 78 ? -21.379 -17.543 10.434 1.00 92.81 78 ARG A O 1
ATOM 627 N N . LYS A 1 79 ? -20.576 -15.437 10.444 1.00 95.75 79 LYS A N 1
ATOM 628 C CA . LYS A 1 79 ? -21.415 -14.914 9.358 1.00 95.75 79 LYS A CA 1
ATOM 629 C C . LYS A 1 79 ? -21.161 -15.602 8.014 1.00 95.75 79 LYS A C 1
ATOM 631 O O . LYS A 1 79 ? -22.113 -15.851 7.285 1.00 95.75 79 LYS A O 1
ATOM 636 N N . TYR A 1 80 ? -19.903 -15.899 7.694 1.00 95.81 80 TYR A N 1
ATOM 637 C CA . TYR A 1 80 ? -19.500 -16.448 6.394 1.00 95.81 80 TYR A CA 1
ATOM 638 C C . TYR A 1 80 ? -19.055 -17.916 6.453 1.00 95.81 80 TYR A C 1
ATOM 640 O O . TYR A 1 80 ? -18.475 -18.416 5.495 1.00 95.81 80 TYR A O 1
ATOM 648 N N . SER A 1 81 ? -19.296 -18.602 7.576 1.00 93.06 81 SER A N 1
ATOM 649 C CA . SER A 1 81 ? -18.908 -20.005 7.794 1.00 93.06 81 SER A CA 1
ATOM 650 C C . SER A 1 81 ? -17.426 -20.289 7.501 1.00 93.06 81 SER A C 1
ATOM 652 O O . SER A 1 81 ? -17.072 -21.362 7.015 1.00 93.06 81 SER A O 1
ATOM 654 N N . ILE A 1 82 ? -16.550 -19.326 7.806 1.00 90.31 82 ILE A N 1
ATOM 655 C CA . ILE A 1 82 ? -15.107 -19.455 7.578 1.00 90.31 82 ILE A CA 1
ATOM 656 C C . ILE A 1 82 ? -14.523 -20.354 8.683 1.00 90.31 82 ILE A C 1
ATOM 658 O O . ILE A 1 82 ? -14.687 -20.027 9.867 1.00 90.31 82 ILE A O 1
ATOM 662 N N . PRO A 1 83 ? -13.839 -21.462 8.339 1.00 83.62 83 PRO A N 1
ATOM 663 C CA . PRO A 1 83 ? -13.260 -22.371 9.320 1.00 83.62 83 PRO A CA 1
ATOM 664 C C . PRO A 1 83 ? -12.140 -21.704 10.126 1.00 83.62 83 PRO A C 1
ATOM 666 O O . PRO A 1 83 ? -11.482 -20.761 9.680 1.00 83.62 83 PRO A O 1
ATOM 669 N N . VAL A 1 84 ? -11.910 -22.206 11.339 1.00 75.81 84 VAL A N 1
ATOM 670 C CA . VAL A 1 84 ? -10.776 -21.779 12.163 1.00 75.81 84 VAL A CA 1
ATOM 671 C C . VAL A 1 84 ? -9.530 -22.459 11.600 1.00 75.81 84 VAL A C 1
ATOM 673 O O . VAL A 1 84 ? -9.397 -23.674 11.710 1.00 75.81 84 VAL A O 1
ATOM 676 N N . MET A 1 85 ? -8.650 -21.699 10.947 1.00 67.06 85 MET A N 1
ATOM 677 C CA . MET A 1 85 ? -7.304 -22.190 10.648 1.00 67.06 85 MET A CA 1
ATOM 678 C C . MET A 1 85 ? -6.534 -22.238 11.973 1.00 67.06 85 MET A C 1
ATOM 680 O O . MET A 1 85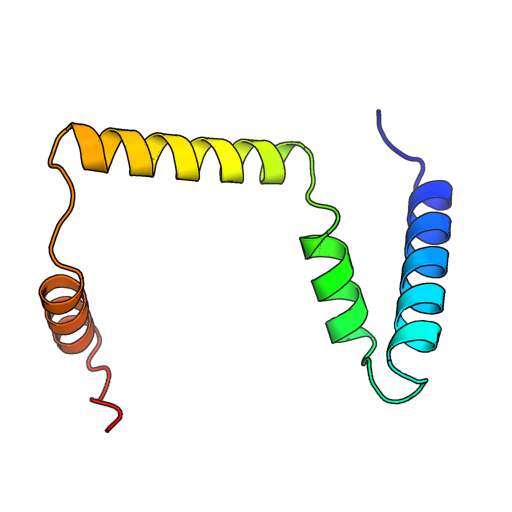 ? -6.483 -21.226 12.679 1.00 67.06 85 MET A O 1
ATOM 684 N N . PHE A 1 86 ? -6.073 -23.438 12.330 1.00 54.50 86 PHE A N 1
ATOM 685 C CA . PHE A 1 86 ? -5.291 -23.733 13.532 1.00 54.50 86 PHE A CA 1
ATOM 686 C C . PHE A 1 86 ? -3.871 -23.186 13.419 1.00 54.50 86 PHE A C 1
ATOM 688 O O . PHE A 1 86 ? -3.308 -23.270 12.305 1.00 54.50 86 PHE A O 1
#

Solvent-accessible surface area (backbone atoms only — not comparable to full-atom values): 5199 Å² total; per-residue (Å²): 128,88,71,50,73,66,57,50,52,51,51,50,51,55,50,53,52,50,52,33,70,75,63,38,82,88,67,61,52,74,67,58,50,52,51,52,48,46,69,78,55,55,52,74,66,55,49,50,52,52,53,49,54,52,50,52,52,51,51,33,52,76,71,64,70,65,73,64,62,70,59,53,51,54,49,50,26,67,75,68,70,51,77,85,84,129

pLDDT: mean 89.54, std 9.91, range [45.84, 97.88]

Foldseek 3Di:
DDDPPVNVVVVLVVQVVVVCVVQNVVRDDPVRSVVVVCVVDPDPVVVVVVVVVVVVVVVCVVVVVDDD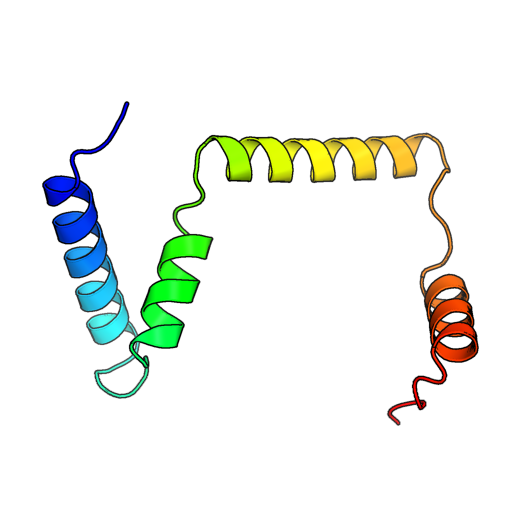PVVVVVVVCVVVVPDDDD

Nearest PDB structures (foldseek):
  9bcx-assembly1_7  TM=4.540E-01  e=6.204E+00  Saccharomyces cerevisiae